Protein AF-B9TKY5-F1 (afdb_monomer_lite)

pLDDT: mean 73.44, std 11.38, range [40.78, 87.12]

Structure (mmCIF, N/CA/C/O backbone):
data_AF-B9TKY5-F1
#
_entry.id   AF-B9TKY5-F1
#
loop_
_atom_site.group_PDB
_atom_site.id
_atom_site.type_symbol
_atom_site.label_atom_id
_atom_site.label_alt_id
_atom_site.label_comp_id
_atom_site.label_asym_id
_atom_site.label_entity_id
_atom_site.label_seq_id
_atom_site.pdbx_PDB_ins_code
_atom_site.Cartn_x
_atom_site.Cartn_y
_atom_site.Cartn_z
_atom_site.occupancy
_atom_site.B_iso_or_equiv
_atom_site.auth_seq_id
_atom_site.auth_comp_id
_atom_site.auth_asym_id
_atom_site.auth_atom_id
_atom_site.pdbx_PDB_model_num
ATOM 1 N N . MET A 1 1 ? 2.714 28.626 -4.255 1.00 42.47 1 MET A N 1
ATOM 2 C CA . MET A 1 1 ? 1.952 28.107 -5.415 1.00 42.47 1 MET A CA 1
ATOM 3 C C . MET A 1 1 ? 2.832 27.147 -6.216 1.00 42.47 1 MET A C 1
ATOM 5 O O . MET A 1 1 ? 3.439 27.566 -7.185 1.00 42.47 1 MET A O 1
ATOM 9 N N . ALA A 1 2 ? 2.961 25.884 -5.791 1.00 54.62 2 ALA A N 1
ATOM 10 C CA . ALA A 1 2 ? 3.796 24.878 -6.477 1.00 54.62 2 ALA A CA 1
ATOM 11 C C . ALA A 1 2 ? 2.979 23.753 -7.145 1.00 54.62 2 ALA A C 1
ATOM 13 O O . ALA A 1 2 ? 3.508 23.012 -7.961 1.00 54.62 2 ALA A O 1
ATOM 14 N N . ILE A 1 3 ? 1.677 23.660 -6.852 1.00 54.38 3 ILE A N 1
ATOM 15 C CA . ILE A 1 3 ? 0.793 22.590 -7.349 1.00 54.38 3 ILE A CA 1
ATOM 16 C C . ILE A 1 3 ? 0.446 22.776 -8.843 1.00 54.38 3 ILE A C 1
ATOM 18 O O . ILE A 1 3 ? 0.098 21.818 -9.517 1.00 54.38 3 ILE A O 1
ATOM 22 N N . LEU A 1 4 ? 0.595 23.991 -9.389 1.00 56.34 4 LEU A N 1
ATOM 23 C CA . LEU A 1 4 ? 0.313 24.301 -10.801 1.00 56.34 4 LEU A CA 1
ATOM 24 C C . LEU A 1 4 ? 1.517 24.086 -11.744 1.00 56.34 4 LEU A C 1
ATOM 26 O O . LEU A 1 4 ? 1.343 24.174 -12.952 1.00 56.34 4 LEU A O 1
ATOM 30 N N . ASN A 1 5 ? 2.720 23.811 -11.218 1.00 54.91 5 ASN A N 1
ATOM 31 C CA . ASN A 1 5 ? 3.972 23.775 -11.998 1.00 54.91 5 ASN A CA 1
ATOM 32 C C . ASN A 1 5 ? 4.563 22.371 -12.206 1.00 54.91 5 ASN A C 1
ATOM 34 O O . ASN A 1 5 ? 5.636 22.244 -12.787 1.00 54.91 5 ASN A O 1
ATOM 38 N N . THR A 1 6 ? 3.877 21.313 -11.771 1.00 57.22 6 THR A N 1
ATOM 39 C CA . THR A 1 6 ? 4.246 19.921 -12.084 1.00 57.22 6 THR A CA 1
ATOM 40 C C . THR A 1 6 ? 3.121 19.246 -12.872 1.00 57.22 6 THR A C 1
ATOM 42 O O . THR A 1 6 ? 2.480 18.331 -12.345 1.00 57.22 6 THR A O 1
ATOM 45 N N . PRO A 1 7 ? 2.835 19.696 -14.111 1.00 60.19 7 PRO A N 1
ATOM 46 C CA . PRO A 1 7 ? 1.826 19.060 -14.964 1.00 60.19 7 PRO A CA 1
ATOM 47 C C . PRO A 1 7 ? 2.129 17.571 -15.214 1.00 60.19 7 PRO A C 1
ATOM 49 O O . PRO A 1 7 ? 1.213 16.787 -15.441 1.00 60.19 7 PRO A O 1
ATOM 52 N N . ASP A 1 8 ? 3.392 17.162 -15.065 1.00 70.00 8 ASP A N 1
ATOM 53 C CA . ASP A 1 8 ? 3.871 15.799 -15.300 1.00 70.00 8 ASP A CA 1
ATOM 54 C C . ASP A 1 8 ? 3.946 14.912 -14.049 1.00 70.00 8 ASP A C 1
ATOM 56 O O . ASP A 1 8 ? 4.485 13.812 -14.119 1.00 70.00 8 ASP A O 1
ATOM 60 N N . GLY A 1 9 ? 3.410 15.320 -12.892 1.00 71.75 9 GLY A N 1
ATOM 61 C CA . GLY A 1 9 ? 3.485 14.494 -11.672 1.00 71.75 9 GLY A CA 1
ATOM 62 C C . GLY A 1 9 ? 2.881 13.090 -11.852 1.00 71.75 9 GLY A C 1
ATOM 63 O O . GLY A 1 9 ? 3.424 12.095 -11.371 1.00 71.75 9 GLY A O 1
ATOM 64 N N . TYR A 1 10 ? 1.795 12.997 -12.624 1.00 74.56 10 TYR A N 1
ATOM 65 C CA . TYR A 1 10 ? 1.199 11.717 -13.007 1.00 74.56 10 TYR A CA 1
ATOM 66 C C . TYR A 1 10 ? 2.096 10.923 -13.966 1.00 74.56 10 TYR A C 1
ATOM 68 O O . TYR A 1 10 ? 2.284 9.721 -13.777 1.00 74.56 10 TYR A O 1
ATOM 76 N N . LEU A 1 11 ? 2.694 11.594 -14.954 1.00 79.06 11 LEU A N 1
ATOM 77 C CA . LEU A 1 11 ? 3.617 10.973 -15.902 1.00 79.06 11 LEU A CA 1
ATOM 78 C C . LEU A 1 11 ? 4.857 10.431 -15.181 1.00 79.06 11 LEU A C 1
ATOM 80 O O . LEU A 1 11 ? 5.304 9.323 -15.456 1.00 79.06 11 LEU A O 1
ATOM 84 N N . GLN A 1 12 ? 5.370 11.160 -14.193 1.00 76.81 12 GLN A N 1
ATOM 85 C CA . GLN A 1 12 ? 6.494 10.728 -13.374 1.00 76.81 12 GLN A CA 1
ATOM 86 C C . GLN A 1 12 ? 6.142 9.510 -12.518 1.00 76.81 12 GLN A C 1
ATOM 88 O O . GLN A 1 12 ? 6.931 8.573 -12.447 1.00 76.81 12 GLN A O 1
ATOM 93 N N . TYR A 1 13 ? 4.939 9.461 -11.942 1.00 76.31 13 TYR A N 1
ATOM 94 C CA . TYR A 1 13 ? 4.457 8.269 -11.242 1.00 76.31 13 TYR A CA 1
ATOM 95 C C . TYR A 1 13 ? 4.321 7.058 -12.182 1.00 76.31 13 TYR A C 1
ATOM 97 O O . TYR A 1 13 ? 4.750 5.958 -11.831 1.00 76.31 13 TYR A O 1
ATOM 105 N N . GLN A 1 14 ? 3.808 7.258 -13.401 1.00 76.88 14 GLN A N 1
ATOM 106 C CA . GLN A 1 14 ? 3.748 6.210 -14.425 1.00 76.88 14 GLN A CA 1
ATOM 107 C C . GLN A 1 14 ? 5.139 5.722 -14.845 1.00 76.88 14 GLN A C 1
ATOM 109 O O . GLN A 1 14 ? 5.345 4.517 -14.958 1.00 76.88 14 GLN A O 1
ATOM 114 N N . MET A 1 15 ? 6.097 6.631 -15.043 1.00 77.69 15 MET A N 1
ATOM 115 C CA . MET A 1 15 ? 7.478 6.282 -15.387 1.00 77.69 15 MET A CA 1
ATOM 116 C C . MET A 1 15 ? 8.160 5.506 -14.260 1.00 77.69 15 MET A C 1
ATOM 118 O O . MET A 1 15 ? 8.841 4.520 -14.527 1.00 77.69 15 MET A O 1
ATOM 122 N N . THR A 1 16 ? 7.946 5.901 -13.005 1.00 75.50 16 THR A N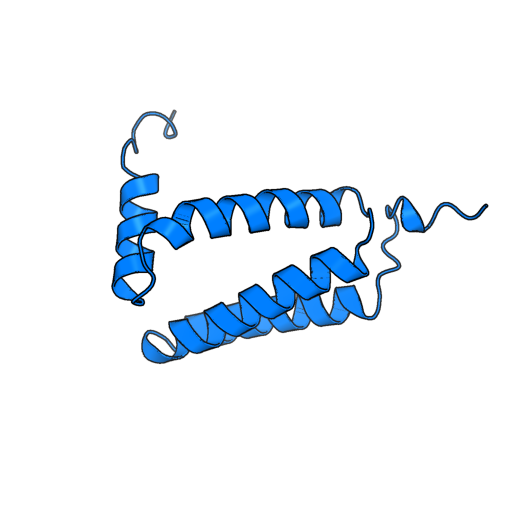 1
ATOM 123 C CA . THR A 1 16 ? 8.464 5.183 -11.837 1.00 75.50 16 THR A CA 1
ATOM 124 C C . THR A 1 16 ? 7.886 3.770 -11.753 1.00 75.50 16 THR A C 1
ATOM 126 O O . THR A 1 16 ? 8.634 2.814 -11.598 1.00 75.50 16 THR A O 1
ATOM 129 N N . LEU A 1 17 ? 6.573 3.599 -11.934 1.00 75.06 17 LEU A N 1
ATOM 130 C CA . LEU A 1 17 ? 5.945 2.271 -11.976 1.00 75.06 17 LEU A CA 1
ATOM 131 C C . LEU A 1 17 ? 6.433 1.425 -13.162 1.00 75.06 17 LEU A C 1
ATOM 133 O O . LEU A 1 17 ? 6.660 0.225 -13.007 1.00 75.06 17 LEU A O 1
ATOM 137 N N . GLY A 1 18 ? 6.652 2.057 -14.317 1.00 75.25 18 GLY A N 1
ATOM 138 C CA . GLY A 1 18 ? 7.210 1.412 -15.504 1.00 75.25 18 GLY A CA 1
ATOM 139 C C . GLY A 1 18 ? 8.631 0.885 -15.288 1.00 75.25 18 GLY A C 1
ATOM 140 O O . GLY A 1 18 ? 8.949 -0.199 -15.771 1.00 75.25 18 GLY A O 1
ATOM 141 N N . GLN A 1 19 ? 9.460 1.583 -14.504 1.00 72.69 19 GLN A N 1
ATOM 142 C CA . GLN A 1 19 ? 10.796 1.102 -14.116 1.00 72.69 19 GLN A CA 1
ATOM 143 C C . GLN A 1 19 ? 10.743 -0.167 -13.255 1.00 72.69 19 GLN A C 1
ATOM 145 O O . GLN A 1 19 ? 11.654 -0.987 -13.316 1.00 72.69 19 GLN A O 1
ATOM 150 N N . PHE A 1 20 ? 9.662 -0.359 -12.499 1.00 70.12 20 PHE A N 1
ATOM 151 C CA . PHE A 1 20 ? 9.426 -1.558 -11.693 1.00 70.12 20 PHE A CA 1
ATOM 152 C C . PHE A 1 20 ? 8.666 -2.663 -12.451 1.00 70.12 20 PHE A C 1
ATOM 154 O O . PHE A 1 20 ? 8.226 -3.638 -11.845 1.00 70.12 20 PHE A O 1
ATOM 161 N N . GLY A 1 21 ? 8.485 -2.524 -13.771 1.00 69.69 21 GLY A N 1
ATOM 162 C CA . GLY A 1 21 ? 7.830 -3.525 -14.620 1.00 69.69 21 GLY A CA 1
ATOM 163 C C . GLY A 1 21 ? 6.302 -3.560 -14.513 1.00 69.69 21 GLY A C 1
ATOM 164 O O . GLY A 1 21 ? 5.671 -4.468 -15.055 1.00 69.69 21 GLY A O 1
ATOM 165 N N . LEU A 1 22 ? 5.686 -2.583 -13.838 1.00 74.94 22 LEU A N 1
ATOM 166 C CA . LEU A 1 22 ? 4.234 -2.486 -13.710 1.00 74.94 22 LEU A CA 1
ATOM 167 C C . LEU A 1 22 ? 3.640 -1.720 -14.908 1.00 74.94 22 LEU A C 1
ATOM 169 O O . LEU A 1 22 ? 4.057 -0.593 -15.184 1.00 74.94 22 LEU A O 1
ATOM 173 N N . PRO A 1 23 ? 2.638 -2.284 -15.613 1.00 76.06 23 PRO A N 1
ATOM 174 C CA . PRO A 1 23 ? 1.935 -1.586 -16.687 1.00 76.06 23 PRO A CA 1
ATOM 175 C C . PRO A 1 23 ? 1.360 -0.238 -16.236 1.00 76.06 23 PRO A C 1
ATOM 177 O O . PRO A 1 23 ? 0.860 -0.117 -15.119 1.00 76.06 23 PRO A O 1
ATOM 180 N N . ALA A 1 24 ? 1.309 0.751 -17.134 1.00 73.69 24 ALA A N 1
ATOM 181 C CA . ALA A 1 24 ? 0.798 2.097 -16.835 1.00 73.69 24 ALA A CA 1
ATOM 182 C C . ALA A 1 24 ? -0.659 2.130 -16.314 1.00 73.69 24 ALA A C 1
ATOM 184 O O . ALA A 1 24 ? -1.071 3.105 -15.689 1.00 73.69 24 ALA A O 1
ATOM 185 N N . VAL A 1 25 ? -1.428 1.053 -16.525 1.00 79.56 25 VAL A N 1
ATOM 186 C CA . VAL A 1 25 ? -2.788 0.852 -15.990 1.00 79.56 25 VAL A CA 1
ATOM 187 C C . VAL A 1 25 ? -2.793 0.649 -14.467 1.00 79.56 25 VAL A C 1
ATOM 189 O O . VAL A 1 25 ? -3.783 0.965 -13.809 1.00 79.56 25 VAL A O 1
ATOM 192 N N . PHE A 1 26 ? -1.689 0.186 -13.873 1.00 78.00 26 PHE A N 1
ATOM 193 C CA . PHE A 1 26 ? -1.580 0.058 -12.419 1.00 78.00 26 PHE A CA 1
ATOM 194 C C . PHE A 1 26 ? -1.544 1.415 -11.721 1.00 78.00 26 PHE A C 1
ATOM 196 O O . PHE A 1 26 ? -2.054 1.513 -10.612 1.00 78.00 26 PHE A O 1
ATOM 203 N N . ALA A 1 27 ? -1.024 2.469 -12.356 1.00 79.50 27 ALA A N 1
ATOM 204 C CA . ALA A 1 27 ? -0.970 3.802 -11.755 1.00 79.50 27 ALA A CA 1
ATOM 205 C C . ALA A 1 27 ? -2.351 4.309 -11.277 1.00 79.50 27 ALA A C 1
ATOM 207 O O . ALA A 1 27 ? -2.506 4.561 -10.079 1.00 79.50 27 ALA A O 1
ATOM 208 N N . PRO A 1 28 ? -3.387 4.407 -12.136 1.00 82.31 28 PRO A N 1
ATOM 209 C CA . PRO A 1 28 ? -4.712 4.842 -11.697 1.00 82.31 28 PRO A CA 1
ATOM 210 C C . PRO A 1 28 ? -5.387 3.824 -10.770 1.00 82.31 28 PRO A C 1
ATOM 212 O O . PRO A 1 28 ? -6.116 4.218 -9.862 1.00 82.31 28 PRO A O 1
ATOM 215 N N . LEU A 1 29 ? -5.130 2.525 -10.957 1.00 84.12 29 LEU A N 1
ATOM 216 C CA . LEU A 1 29 ? -5.722 1.474 -10.131 1.00 84.12 29 LEU A CA 1
ATOM 217 C C . LEU A 1 29 ? -5.210 1.530 -8.685 1.00 84.12 29 LEU A C 1
ATOM 219 O O . LEU A 1 29 ? -6.005 1.474 -7.750 1.00 84.12 29 LEU A O 1
ATOM 223 N N . LEU A 1 30 ? -3.899 1.700 -8.496 1.00 83.50 30 LEU A N 1
ATOM 224 C CA . LEU A 1 30 ? -3.269 1.864 -7.186 1.00 83.50 30 LEU A CA 1
ATOM 225 C C . LEU A 1 30 ? -3.786 3.114 -6.484 1.00 83.50 30 LEU A C 1
ATOM 227 O O . LEU A 1 30 ? -4.144 3.039 -5.313 1.00 83.50 30 LEU A O 1
ATOM 231 N N . ILE A 1 31 ? -3.888 4.236 -7.204 1.00 85.31 31 ILE A N 1
ATOM 232 C CA . ILE A 1 31 ? -4.445 5.480 -6.662 1.00 85.31 31 ILE A CA 1
ATOM 233 C C . ILE A 1 31 ? -5.889 5.262 -6.205 1.00 85.31 31 ILE A C 1
ATOM 235 O O . ILE A 1 31 ? -6.236 5.650 -5.093 1.00 85.31 31 ILE A O 1
ATOM 239 N N . LEU A 1 32 ? -6.722 4.606 -7.016 1.00 87.12 32 LEU A N 1
ATOM 240 C CA . LEU A 1 32 ? -8.121 4.338 -6.682 1.00 87.12 32 LEU A CA 1
ATOM 241 C C . LEU A 1 32 ? -8.234 3.446 -5.441 1.00 87.12 32 LEU A C 1
ATOM 243 O O . LEU A 1 32 ? -8.958 3.782 -4.506 1.00 87.12 32 LEU A O 1
ATOM 247 N N . VAL A 1 33 ? -7.486 2.341 -5.396 1.00 86.31 33 VAL A N 1
ATOM 248 C CA . VAL A 1 33 ? -7.457 1.424 -4.247 1.00 86.31 33 VAL A CA 1
ATOM 249 C C . VAL A 1 33 ? -6.966 2.160 -2.996 1.00 86.31 33 VAL A C 1
ATOM 251 O O . VAL A 1 33 ? -7.628 2.123 -1.960 1.00 86.31 33 VAL A O 1
ATOM 254 N N . GLN A 1 34 ? -5.861 2.899 -3.086 1.00 84.88 34 GLN A N 1
ATOM 255 C CA . GLN A 1 34 ? -5.309 3.660 -1.966 1.00 84.88 34 GLN A CA 1
ATOM 256 C C . GLN A 1 34 ? -6.286 4.730 -1.464 1.00 84.88 34 GLN A C 1
ATOM 258 O O . GLN A 1 34 ? -6.429 4.906 -0.256 1.00 84.88 34 GLN A O 1
ATOM 263 N N . PHE A 1 35 ? -6.988 5.408 -2.372 1.00 86.44 35 PHE A N 1
ATOM 264 C CA . PHE A 1 35 ? -7.969 6.433 -2.038 1.00 86.44 35 PHE A CA 1
ATOM 265 C C . PHE A 1 35 ? -9.200 5.831 -1.354 1.00 86.44 35 PHE A C 1
ATOM 267 O O . PHE A 1 35 ? -9.567 6.263 -0.265 1.00 86.44 35 PHE A O 1
ATOM 274 N N . VAL A 1 36 ? -9.799 4.789 -1.937 1.00 85.62 36 VAL A N 1
ATOM 275 C CA . VAL A 1 36 ? -11.009 4.145 -1.402 1.00 85.62 36 VAL A CA 1
ATOM 276 C C . VAL A 1 36 ? -10.722 3.456 -0.068 1.00 85.62 36 VAL A C 1
ATOM 278 O O . VAL A 1 36 ? -11.404 3.723 0.920 1.00 85.62 36 VAL A O 1
ATOM 281 N N . PHE A 1 37 ? -9.701 2.598 0.005 1.00 80.75 37 PHE A N 1
ATOM 282 C CA . PHE A 1 37 ? -9.392 1.868 1.237 1.00 80.75 37 PHE A CA 1
ATOM 283 C C . PHE A 1 37 ? -8.716 2.745 2.296 1.00 80.75 37 PHE A C 1
ATOM 285 O O . PHE A 1 37 ? -8.926 2.514 3.487 1.00 80.75 37 PHE A O 1
ATOM 292 N N . GLY A 1 38 ? -7.963 3.772 1.891 1.00 81.94 38 GLY A N 1
ATOM 293 C CA . GLY A 1 38 ? -7.428 4.785 2.800 1.00 81.94 38 GLY A CA 1
ATOM 294 C C . GLY A 1 38 ? -8.540 5.614 3.445 1.00 81.94 38 GLY A C 1
ATOM 295 O O . GLY A 1 38 ? -8.546 5.780 4.662 1.00 81.94 38 GLY A O 1
ATOM 296 N N . LEU A 1 39 ? -9.538 6.048 2.666 1.00 80.88 39 LEU A N 1
ATOM 297 C CA . LEU A 1 39 ? -10.729 6.716 3.201 1.00 80.88 39 LEU A CA 1
ATOM 298 C C . LEU A 1 39 ? -11.528 5.797 4.128 1.00 80.88 39 LEU A C 1
ATOM 300 O O . LEU A 1 39 ? -11.924 6.225 5.208 1.00 80.88 39 LEU A O 1
ATOM 304 N N . LEU A 1 40 ? -11.722 4.528 3.754 1.00 78.25 40 LEU A N 1
ATOM 305 C CA . LEU A 1 40 ? -12.396 3.538 4.603 1.00 78.25 40 LEU A CA 1
ATOM 306 C C . LEU A 1 40 ? -11.665 3.316 5.938 1.00 78.25 40 LEU A C 1
ATOM 308 O O . LEU A 1 40 ? -12.322 3.163 6.967 1.00 78.25 40 LEU A O 1
ATOM 312 N N . LEU A 1 41 ? -10.325 3.335 5.939 1.00 76.81 41 LEU A N 1
ATOM 313 C CA . LEU A 1 41 ? -9.519 3.301 7.165 1.00 76.81 41 LEU A CA 1
ATOM 314 C C . LEU A 1 41 ? -9.736 4.544 8.037 1.00 76.81 41 LEU A C 1
ATOM 316 O O . LEU A 1 41 ? -9.921 4.395 9.240 1.00 76.81 41 LEU A O 1
ATOM 320 N N . ILE A 1 42 ? -9.754 5.746 7.448 1.00 75.50 42 ILE A N 1
ATOM 321 C CA . ILE A 1 42 ? -9.951 7.011 8.183 1.00 75.50 42 ILE A CA 1
ATOM 322 C C . ILE A 1 42 ? -11.364 7.104 8.772 1.00 75.50 42 ILE A C 1
ATOM 324 O O . ILE A 1 42 ? -11.532 7.504 9.920 1.00 75.50 42 ILE A O 1
ATOM 328 N N . ILE A 1 43 ? -12.378 6.712 7.999 1.00 73.50 43 ILE A N 1
ATOM 329 C CA . ILE A 1 43 ? -13.783 6.676 8.438 1.00 73.50 43 ILE A CA 1
ATOM 330 C C . ILE A 1 43 ? -13.995 5.565 9.482 1.00 73.50 43 ILE A C 1
ATOM 332 O O . ILE A 1 43 ? -14.971 5.576 10.232 1.00 73.50 43 ILE A O 1
ATOM 336 N N . GLY A 1 44 ? -13.082 4.593 9.547 1.00 64.69 44 GLY A N 1
ATOM 337 C CA . GLY A 1 44 ? -13.197 3.458 10.445 1.00 64.69 44 GLY A CA 1
ATOM 338 C C . GLY A 1 44 ? -14.334 2.509 10.055 1.00 64.69 44 GLY A C 1
ATOM 339 O O . GLY A 1 44 ? -14.922 1.856 10.909 1.00 64.69 44 GLY A O 1
ATOM 340 N N . PHE A 1 45 ? -14.688 2.450 8.770 1.00 62.31 45 PHE A N 1
ATOM 341 C CA . PHE A 1 45 ? -15.728 1.556 8.264 1.00 62.31 45 PHE A CA 1
ATOM 342 C C . PHE A 1 45 ? -15.074 0.298 7.690 1.00 62.31 45 PHE A C 1
ATOM 344 O O . PHE A 1 45 ? -14.308 0.384 6.728 1.00 62.31 45 PHE A O 1
ATOM 351 N N . LYS A 1 46 ? -15.357 -0.879 8.270 1.00 66.19 46 LYS A N 1
ATOM 352 C CA . LYS A 1 46 ? -14.720 -2.155 7.892 1.00 66.19 46 LYS A CA 1
ATOM 353 C C . LYS A 1 46 ? -13.182 -2.078 7.868 1.00 66.19 46 LYS A C 1
ATOM 355 O O . LYS A 1 46 ? -12.543 -2.556 6.927 1.00 66.19 46 LYS A O 1
ATOM 360 N N . THR A 1 47 ? -12.584 -1.534 8.930 1.00 69.50 47 THR A N 1
ATOM 361 C CA . THR A 1 47 ? -11.122 -1.376 9.094 1.00 69.50 47 THR A CA 1
ATOM 362 C C . THR A 1 47 ? -10.341 -2.670 8.866 1.00 69.50 47 THR A C 1
ATOM 364 O O . THR A 1 47 ? -9.285 -2.648 8.241 1.00 69.50 47 THR A O 1
ATOM 367 N N . ARG A 1 48 ? -10.884 -3.824 9.278 1.00 70.81 48 ARG A N 1
ATOM 368 C CA . ARG A 1 48 ? -10.268 -5.138 9.012 1.00 70.81 48 ARG A CA 1
ATOM 369 C C . ARG A 1 48 ? -10.089 -5.422 7.520 1.00 70.81 48 ARG A C 1
ATOM 371 O O . ARG A 1 48 ? -9.063 -5.957 7.116 1.00 70.81 48 ARG A O 1
ATOM 378 N N . LEU A 1 49 ? -11.090 -5.102 6.697 1.00 72.94 49 LEU A N 1
ATOM 379 C CA . LEU A 1 49 ? -11.054 -5.394 5.263 1.00 72.94 49 LEU A CA 1
ATOM 380 C C . LEU A 1 49 ? -10.095 -4.439 4.544 1.00 72.94 49 LEU A C 1
ATOM 382 O O . LEU A 1 49 ? -9.276 -4.884 3.745 1.00 72.94 49 LEU A O 1
ATOM 386 N N . SER A 1 50 ? -10.169 -3.143 4.855 1.00 77.81 50 SER A N 1
ATOM 387 C CA . SER A 1 50 ? -9.321 -2.123 4.233 1.00 77.81 50 SER A CA 1
ATOM 388 C C . SER A 1 50 ? -7.849 -2.285 4.601 1.00 77.81 50 SER A C 1
ATOM 390 O O . SER A 1 50 ? -7.000 -2.260 3.712 1.00 77.81 50 SER A O 1
ATOM 392 N N . ALA A 1 51 ? -7.547 -2.555 5.873 1.00 75.69 51 ALA A N 1
ATOM 393 C CA . ALA A 1 51 ? -6.191 -2.836 6.331 1.00 75.69 51 ALA A CA 1
ATOM 394 C C . ALA A 1 51 ? -5.607 -4.090 5.663 1.00 75.69 51 ALA A C 1
ATOM 396 O O . ALA A 1 51 ? -4.443 -4.100 5.276 1.00 75.69 51 ALA A O 1
ATOM 397 N N . ARG A 1 52 ? -6.419 -5.135 5.456 1.00 78.69 52 ARG A N 1
ATOM 398 C CA . ARG A 1 52 ? -5.967 -6.366 4.798 1.00 78.69 52 ARG A CA 1
ATOM 399 C C . ARG A 1 52 ? -5.693 -6.165 3.310 1.00 78.69 52 ARG A C 1
ATOM 401 O O . ARG A 1 52 ? -4.669 -6.633 2.826 1.00 78.69 52 ARG A O 1
ATOM 408 N N . VAL A 1 53 ? -6.567 -5.456 2.592 1.00 81.50 53 VAL A N 1
ATOM 409 C CA . VAL A 1 53 ? -6.362 -5.157 1.163 1.00 81.50 53 VAL A CA 1
ATOM 410 C C . VAL A 1 53 ? -5.117 -4.296 0.962 1.00 81.50 53 VAL A C 1
ATOM 412 O O . VAL A 1 53 ? -4.281 -4.617 0.120 1.00 81.50 53 VAL A O 1
ATOM 415 N N . LEU A 1 54 ? -4.952 -3.246 1.769 1.00 82.19 54 LEU A N 1
ATOM 416 C CA . LEU A 1 54 ? -3.785 -2.374 1.676 1.00 82.19 54 LEU A CA 1
ATOM 417 C C . LEU A 1 54 ? -2.500 -3.069 2.146 1.00 82.19 54 LEU A C 1
ATOM 419 O O . LEU A 1 54 ? -1.459 -2.886 1.526 1.00 82.19 54 LEU A O 1
ATOM 423 N N . GLY A 1 55 ? -2.571 -3.921 3.172 1.00 83.88 55 GLY A N 1
ATOM 424 C CA . GLY A 1 55 ? -1.436 -4.720 3.636 1.00 83.88 55 GLY A CA 1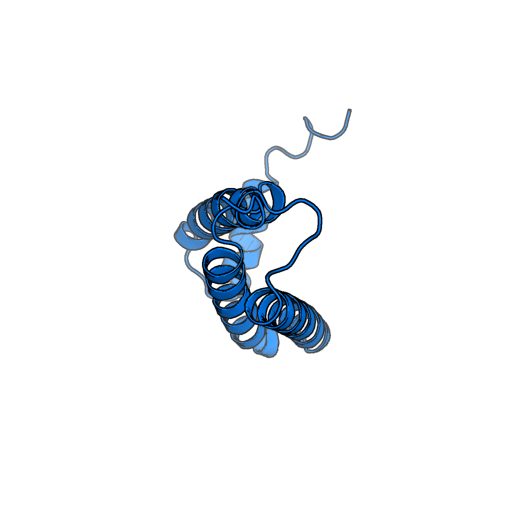
ATOM 425 C C . GLY A 1 55 ? -0.957 -5.733 2.593 1.00 83.88 55 GLY A C 1
ATOM 426 O O . GLY A 1 55 ? 0.244 -5.848 2.365 1.00 83.88 55 GLY A O 1
ATOM 427 N N . VAL A 1 56 ? -1.877 -6.417 1.900 1.00 86.38 56 VAL A N 1
ATOM 428 C CA . VAL A 1 56 ? -1.536 -7.319 0.781 1.00 86.38 56 VAL A CA 1
ATOM 429 C C . VAL A 1 56 ? -0.914 -6.541 -0.378 1.00 86.38 56 VAL A C 1
ATOM 431 O O . VAL A 1 56 ? 0.089 -6.978 -0.937 1.00 86.38 56 VAL A O 1
ATOM 434 N N . LEU A 1 57 ? -1.466 -5.374 -0.716 1.00 83.81 57 LEU 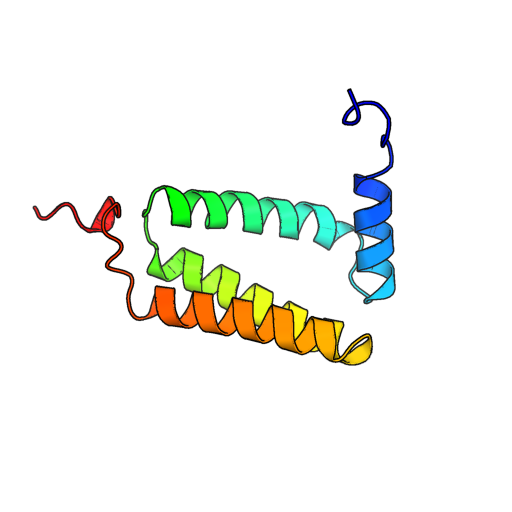A N 1
ATOM 435 C CA . LEU A 1 57 ? -0.924 -4.509 -1.764 1.00 83.81 57 LEU A CA 1
ATOM 436 C C . LEU A 1 57 ? 0.475 -3.988 -1.404 1.00 83.81 57 LEU A C 1
ATOM 438 O O . LEU A 1 57 ? 1.366 -4.003 -2.250 1.00 83.81 57 LEU A O 1
ATOM 442 N N . ALA A 1 58 ? 0.697 -3.588 -0.151 1.00 82.75 58 ALA A N 1
ATOM 443 C CA . ALA A 1 58 ? 2.001 -3.158 0.344 1.00 82.75 58 ALA A CA 1
ATOM 444 C C . ALA A 1 58 ? 3.022 -4.305 0.344 1.00 82.75 58 ALA A C 1
ATOM 446 O O . ALA A 1 58 ? 4.164 -4.097 -0.055 1.00 82.75 58 ALA A O 1
ATOM 447 N N . ALA A 1 59 ? 2.615 -5.524 0.712 1.00 84.56 59 ALA A N 1
ATOM 448 C CA . ALA A 1 59 ? 3.470 -6.706 0.628 1.00 84.56 59 ALA A CA 1
ATOM 449 C C . ALA A 1 59 ? 3.830 -7.049 -0.828 1.00 84.56 59 ALA A C 1
ATOM 451 O O . ALA A 1 59 ? 4.984 -7.348 -1.126 1.00 84.56 59 ALA A O 1
ATOM 452 N N . PHE A 1 60 ? 2.869 -6.946 -1.751 1.00 84.75 60 PHE A N 1
ATOM 453 C CA . PHE A 1 60 ? 3.117 -7.114 -3.184 1.00 84.75 60 PHE A CA 1
ATOM 454 C C . PHE A 1 60 ? 4.111 -6.068 -3.710 1.00 84.75 60 PHE A C 1
ATOM 456 O O . PHE A 1 60 ? 5.077 -6.418 -4.385 1.00 84.75 60 PHE A O 1
ATOM 463 N N . MET A 1 61 ? 3.932 -4.800 -3.330 1.00 79.00 61 MET A N 1
ATOM 464 C CA . MET A 1 61 ? 4.872 -3.727 -3.661 1.00 79.00 61 MET A CA 1
ATOM 465 C C . MET A 1 61 ? 6.254 -3.949 -3.058 1.00 79.00 61 MET A C 1
ATOM 467 O O . MET A 1 61 ? 7.241 -3.702 -3.741 1.00 79.00 61 MET A O 1
ATOM 471 N N . ALA A 1 62 ? 6.342 -4.460 -1.827 1.00 82.12 62 ALA A N 1
ATOM 472 C CA . ALA A 1 62 ? 7.617 -4.803 -1.213 1.00 82.12 62 ALA A CA 1
ATOM 473 C C . ALA A 1 62 ? 8.372 -5.824 -2.074 1.00 82.12 62 ALA A C 1
ATOM 475 O O . ALA A 1 62 ? 9.530 -5.596 -2.404 1.00 82.12 62 ALA A O 1
ATOM 476 N N . VAL A 1 63 ? 7.714 -6.903 -2.511 1.00 81.50 63 VAL A N 1
ATOM 477 C CA . VAL A 1 63 ? 8.342 -7.932 -3.361 1.00 81.50 63 VAL A CA 1
ATOM 478 C C . VAL A 1 63 ? 8.830 -7.355 -4.694 1.00 81.50 63 VAL A C 1
ATOM 480 O O . VAL A 1 63 ? 9.926 -7.694 -5.133 1.00 81.50 63 VAL A O 1
ATOM 483 N N . ILE A 1 64 ? 8.057 -6.461 -5.317 1.00 80.06 64 ILE A N 1
ATOM 484 C CA . ILE A 1 64 ? 8.453 -5.807 -6.573 1.00 80.06 64 ILE A CA 1
ATOM 485 C C . ILE A 1 64 ? 9.650 -4.871 -6.350 1.00 80.06 64 ILE A C 1
ATOM 487 O O . ILE A 1 64 ? 10.638 -4.935 -7.079 1.00 80.06 64 ILE A O 1
ATOM 491 N N . LEU A 1 65 ? 9.599 -4.026 -5.318 1.00 75.06 65 LEU A N 1
ATOM 492 C CA . LEU A 1 65 ? 10.659 -3.059 -5.022 1.00 75.06 65 LEU A CA 1
ATOM 493 C C . LEU A 1 65 ? 11.922 -3.694 -4.431 1.00 75.06 65 LEU A C 1
ATOM 495 O O . LEU A 1 65 ? 12.986 -3.080 -4.508 1.00 75.06 65 LEU A O 1
ATOM 499 N N . ALA A 1 66 ? 11.841 -4.920 -3.905 1.00 74.69 66 ALA A N 1
ATOM 500 C CA . ALA A 1 66 ? 12.997 -5.678 -3.426 1.00 74.69 66 ALA A CA 1
ATOM 501 C C . ALA A 1 66 ? 14.067 -5.868 -4.504 1.00 74.69 66 ALA A C 1
ATOM 503 O O . ALA A 1 66 ? 15.250 -5.958 -4.185 1.00 74.69 66 ALA A O 1
ATOM 504 N N . GLN A 1 67 ? 13.662 -5.896 -5.776 1.00 68.94 67 GLN A N 1
ATOM 505 C CA . GLN A 1 67 ? 14.582 -6.019 -6.904 1.00 68.94 67 GLN A CA 1
ATOM 506 C C . GLN A 1 67 ? 15.363 -4.729 -7.180 1.00 68.94 67 GLN A C 1
ATOM 508 O O . GLN A 1 67 ? 16.431 -4.782 -7.782 1.00 68.94 67 GLN A O 1
ATOM 513 N N . ALA A 1 68 ? 14.846 -3.580 -6.746 1.00 69.69 68 ALA A N 1
ATOM 514 C CA . ALA A 1 68 ? 15.415 -2.280 -7.067 1.00 69.69 68 ALA A CA 1
ATOM 515 C C . ALA A 1 68 ? 16.166 -1.640 -5.899 1.00 69.69 68 ALA A C 1
ATOM 517 O O . ALA A 1 68 ? 17.197 -1.003 -6.106 1.00 69.69 68 ALA A O 1
ATOM 518 N N . SER A 1 69 ? 15.659 -1.752 -4.669 1.00 73.56 69 SER A N 1
ATOM 519 C CA . SER A 1 69 ? 16.290 -1.147 -3.491 1.00 73.56 69 SER A CA 1
ATOM 520 C C . SER A 1 69 ? 15.845 -1.836 -2.206 1.00 73.56 69 SER A C 1
ATOM 522 O O . SER A 1 69 ? 14.652 -1.924 -1.907 1.00 73.56 69 SER A O 1
ATOM 524 N N . LEU A 1 70 ? 16.819 -2.264 -1.402 1.00 79.38 70 LEU A N 1
ATOM 525 C CA . LEU A 1 70 ? 16.563 -2.924 -0.124 1.00 79.38 70 LEU A CA 1
ATOM 526 C C . LEU A 1 70 ? 15.899 -1.971 0.892 1.00 79.38 70 LEU A C 1
ATOM 528 O O . LEU A 1 70 ? 15.005 -2.388 1.623 1.00 79.38 70 LEU A O 1
ATOM 532 N N . ASP A 1 71 ? 16.251 -0.681 0.883 1.00 80.69 71 ASP A N 1
ATOM 533 C CA . ASP A 1 71 ? 15.612 0.343 1.726 1.00 80.69 71 ASP A CA 1
ATOM 534 C C . ASP A 1 71 ? 14.106 0.456 1.469 1.00 80.69 71 ASP A C 1
ATOM 536 O O . ASP A 1 71 ? 13.294 0.505 2.396 1.00 80.69 71 ASP A O 1
ATOM 540 N N . ALA A 1 72 ? 13.719 0.446 0.193 1.00 75.75 72 ALA A N 1
ATOM 541 C CA . ALA A 1 72 ? 12.323 0.542 -0.193 1.00 75.75 72 ALA A CA 1
ATOM 542 C C . ALA A 1 72 ? 11.565 -0.737 0.199 1.00 75.75 72 ALA A C 1
ATOM 544 O O . ALA A 1 72 ? 10.458 -0.658 0.728 1.00 75.75 72 ALA A O 1
ATOM 545 N N . PHE A 1 73 ? 12.186 -1.911 0.056 1.00 81.56 73 PHE A N 1
ATOM 546 C CA . PHE A 1 73 ? 11.627 -3.168 0.558 1.00 81.56 73 PHE A CA 1
ATOM 547 C C . PHE A 1 73 ? 11.312 -3.117 2.058 1.00 81.56 73 PHE A C 1
ATOM 549 O O . PHE A 1 73 ? 10.192 -3.449 2.451 1.00 81.56 73 PHE A O 1
ATOM 556 N N . PHE A 1 74 ? 12.251 -2.658 2.891 1.00 83.69 74 PHE A N 1
ATOM 557 C CA . PHE A 1 74 ? 12.025 -2.540 4.335 1.00 83.69 74 PHE A CA 1
ATOM 558 C C . PHE A 1 74 ? 10.914 -1.544 4.673 1.00 83.69 74 PHE A C 1
ATOM 560 O O . PHE A 1 74 ? 10.088 -1.829 5.542 1.00 83.69 74 PHE A O 1
ATOM 567 N N . ALA A 1 75 ? 10.840 -0.414 3.964 1.00 84.12 75 ALA A N 1
ATOM 568 C CA . ALA A 1 75 ? 9.769 0.559 4.154 1.00 84.12 75 ALA A CA 1
ATOM 569 C C . ALA A 1 75 ? 8.387 -0.042 3.835 1.00 84.12 75 ALA A C 1
ATOM 571 O O . ALA A 1 75 ? 7.472 0.042 4.655 1.00 84.12 75 ALA A O 1
ATOM 572 N N . TYR A 1 76 ? 8.238 -0.709 2.685 1.00 82.31 76 TYR A N 1
ATOM 573 C CA . TYR A 1 76 ? 6.969 -1.332 2.291 1.00 82.31 76 TYR A CA 1
ATOM 574 C C . TYR A 1 76 ? 6.607 -2.546 3.159 1.00 82.31 76 TYR A C 1
ATOM 576 O O . TYR A 1 76 ? 5.434 -2.722 3.485 1.00 82.31 76 TYR A O 1
ATOM 584 N N . MET A 1 77 ? 7.589 -3.331 3.615 1.00 84.06 77 MET A N 1
ATOM 585 C CA . MET A 1 77 ? 7.387 -4.378 4.626 1.00 84.06 77 MET A CA 1
ATOM 586 C C . MET A 1 77 ? 6.918 -3.801 5.965 1.00 84.06 77 MET A C 1
ATOM 588 O O . MET A 1 77 ? 6.021 -4.362 6.591 1.00 84.06 77 MET A O 1
ATOM 592 N N . GLY A 1 78 ? 7.472 -2.664 6.392 1.00 86.25 78 GLY A N 1
ATOM 593 C CA . GLY A 1 78 ? 7.028 -1.952 7.591 1.00 86.25 7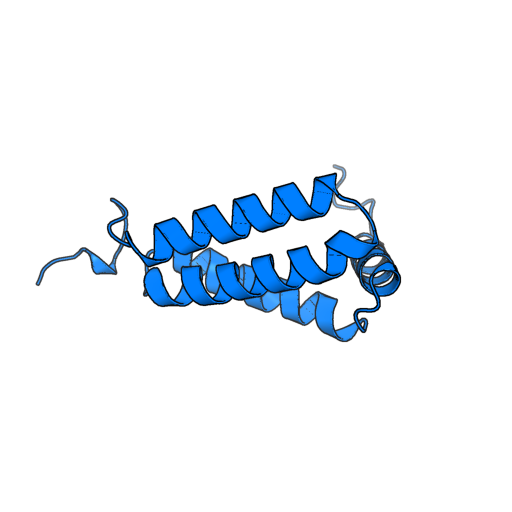8 GLY A CA 1
ATOM 594 C C . GLY A 1 78 ? 5.581 -1.469 7.476 1.00 86.25 78 GLY A C 1
ATOM 595 O O . GLY A 1 78 ? 4.786 -1.671 8.394 1.00 86.25 78 GLY A O 1
ATOM 596 N N . ILE A 1 79 ? 5.209 -0.908 6.320 1.00 84.75 79 ILE A N 1
ATOM 597 C CA . ILE A 1 79 ? 3.827 -0.497 6.027 1.00 84.75 79 ILE A CA 1
ATOM 598 C C . ILE A 1 79 ? 2.894 -1.714 6.027 1.00 84.75 79 ILE A C 1
ATOM 600 O O . ILE A 1 79 ? 1.851 -1.685 6.682 1.00 84.75 79 ILE A O 1
ATOM 604 N N . ALA A 1 80 ? 3.278 -2.802 5.354 1.00 86.56 80 ALA A N 1
ATOM 605 C CA . ALA A 1 80 ? 2.506 -4.040 5.324 1.00 86.56 80 ALA A CA 1
ATOM 606 C C . ALA A 1 80 ? 2.307 -4.616 6.735 1.00 86.56 80 ALA A C 1
ATOM 608 O O . ALA A 1 80 ? 1.190 -4.987 7.093 1.00 86.56 80 ALA A O 1
ATOM 609 N N . GLY A 1 81 ? 3.357 -4.625 7.562 1.00 81.81 81 GLY A N 1
ATOM 610 C CA . GLY A 1 81 ? 3.302 -5.059 8.957 1.00 81.81 81 GLY A CA 1
ATOM 611 C C . GLY A 1 81 ? 2.385 -4.188 9.818 1.00 81.81 81 GLY A C 1
ATOM 612 O O . GLY A 1 81 ? 1.544 -4.717 10.544 1.00 81.81 81 GLY A O 1
ATOM 613 N N . GLY A 1 82 ? 2.478 -2.860 9.693 1.00 82.62 82 GLY A N 1
ATOM 614 C CA . GLY A 1 82 ? 1.598 -1.921 10.397 1.00 82.62 82 GLY A CA 1
ATOM 615 C C . GLY A 1 82 ? 0.128 -2.089 10.007 1.00 82.62 82 GLY A C 1
ATOM 616 O O . GLY A 1 82 ? -0.755 -2.100 10.864 1.00 82.62 82 GLY A O 1
ATOM 617 N N . MET A 1 83 ? -0.145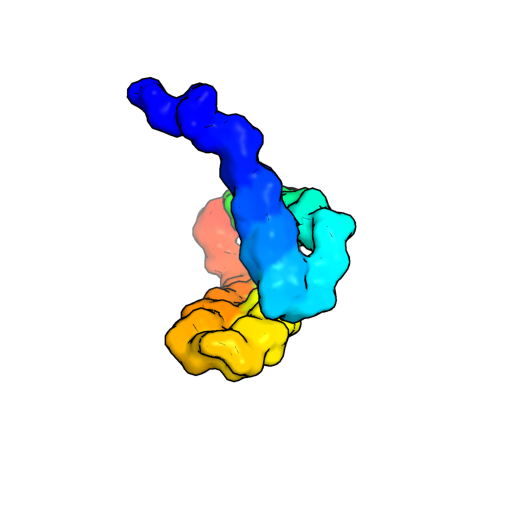 -2.312 8.721 1.00 81.12 83 MET A N 1
ATOM 618 C CA . MET A 1 83 ? -1.496 -2.588 8.230 1.00 81.12 83 MET A CA 1
ATOM 619 C C . MET A 1 83 ? -2.015 -3.956 8.670 1.00 81.12 83 MET A C 1
ATOM 621 O O . MET A 1 83 ? -3.185 -4.084 9.025 1.00 81.12 83 MET A O 1
ATOM 625 N N . TRP A 1 84 ? -1.161 -4.975 8.730 1.00 79.06 84 TRP A N 1
ATOM 626 C CA . TRP A 1 84 ? -1.546 -6.281 9.259 1.00 79.06 84 TRP A CA 1
ATOM 627 C C . TRP A 1 84 ? -1.883 -6.200 10.752 1.00 79.06 84 TRP A C 1
ATOM 629 O O . TRP A 1 84 ? -2.890 -6.758 11.190 1.00 79.06 84 TRP A O 1
ATOM 639 N N . LEU A 1 85 ? -1.106 -5.438 11.524 1.00 79.25 85 LEU A N 1
ATOM 640 C CA . LEU A 1 85 ? -1.384 -5.191 12.936 1.00 79.25 85 LEU A CA 1
ATOM 641 C C . LEU A 1 85 ? -2.744 -4.500 13.126 1.00 79.25 85 LEU A C 1
ATOM 643 O O . LEU A 1 85 ? -3.550 -4.959 13.933 1.00 79.25 85 LEU A O 1
ATOM 647 N N . LEU A 1 86 ? -3.045 -3.473 12.322 1.00 75.69 86 LEU A N 1
ATOM 648 C CA . LEU A 1 86 ? -4.354 -2.803 12.310 1.00 75.69 86 LEU A CA 1
ATOM 649 C C . LEU A 1 86 ? -5.497 -3.730 11.867 1.00 75.69 86 LEU A C 1
ATOM 651 O O . LEU A 1 86 ? -6.631 -3.585 12.319 1.00 75.69 86 LEU A O 1
ATOM 655 N N . SER A 1 87 ? -5.217 -4.714 11.009 1.00 72.31 87 SER A N 1
ATOM 656 C CA . SER A 1 87 ? -6.202 -5.732 10.636 1.00 72.31 87 SER A CA 1
ATOM 657 C C . SER A 1 87 ? -6.534 -6.683 11.793 1.00 72.31 87 SER A C 1
ATOM 659 O O . SER A 1 87 ? -7.657 -7.191 11.837 1.00 72.31 87 SER A O 1
ATOM 661 N N . ILE A 1 88 ? -5.579 -6.973 12.685 1.00 72.38 88 ILE A N 1
ATOM 662 C CA . ILE A 1 88 ? -5.774 -7.855 13.849 1.00 72.38 88 ILE A CA 1
ATOM 663 C C . ILE A 1 88 ? -6.426 -7.082 15.002 1.00 72.38 88 ILE A C 1
ATOM 665 O O . ILE A 1 88 ? -7.342 -7.600 15.641 1.00 72.38 88 ILE A O 1
ATOM 669 N N . TYR A 1 89 ? -6.016 -5.829 15.204 1.00 70.50 89 TYR A N 1
ATOM 670 C CA . TYR A 1 89 ? -6.543 -4.917 16.219 1.00 70.50 89 TYR A CA 1
ATOM 671 C C . TYR A 1 89 ? -7.320 -3.763 15.563 1.00 70.50 89 TYR A C 1
ATOM 673 O O . TYR A 1 89 ? -6.829 -2.636 15.504 1.00 70.50 89 TYR A O 1
ATOM 681 N N . PRO A 1 90 ? -8.543 -4.013 15.059 1.00 60.78 90 PRO A N 1
ATOM 682 C CA . PRO A 1 90 ? -9.344 -2.992 14.379 1.00 60.78 90 PRO A CA 1
ATOM 683 C C . PRO A 1 90 ? -9.956 -1.953 15.323 1.00 60.78 90 PRO A C 1
ATOM 685 O O . PRO A 1 90 ? -10.555 -0.994 14.827 1.00 60.78 90 PRO A O 1
ATOM 688 N N . ASP A 1 91 ? -9.860 -2.163 16.644 1.00 58.53 91 ASP A N 1
ATOM 689 C CA . ASP A 1 91 ? -10.398 -1.294 17.695 1.00 58.53 91 ASP A CA 1
ATOM 690 C C . ASP A 1 91 ? -9.626 0.025 17.732 1.00 58.53 91 ASP A C 1
ATOM 692 O O . ASP A 1 91 ? -8.768 0.291 18.569 1.00 58.53 91 ASP A O 1
ATOM 696 N N . THR A 1 92 ? -9.939 0.864 16.759 1.00 59.12 92 THR A N 1
ATOM 697 C CA . THR A 1 92 ? -9.483 2.241 16.662 1.00 59.12 92 THR A CA 1
ATOM 698 C C . THR A 1 92 ? -10.523 3.133 17.338 1.00 59.12 92 THR A C 1
ATOM 700 O O . THR A 1 92 ? -11.725 2.969 17.135 1.00 59.12 92 THR A O 1
ATOM 703 N N . ALA A 1 93 ? -10.068 4.080 18.164 1.00 53.00 93 ALA A N 1
ATOM 704 C CA . ALA A 1 93 ? -10.914 4.902 19.041 1.00 53.00 93 ALA A CA 1
ATOM 705 C C . ALA A 1 93 ? -12.008 5.722 18.315 1.00 53.00 93 ALA A C 1
ATOM 707 O O . ALA A 1 93 ? -12.995 6.102 18.939 1.00 53.00 93 ALA A O 1
ATOM 708 N N . CYS A 1 94 ? -11.862 5.954 17.004 1.00 52.09 94 CYS A N 1
ATOM 709 C CA . CYS A 1 94 ? -12.829 6.658 16.150 1.00 52.09 94 CYS A CA 1
ATOM 710 C C . CYS A 1 94 ? -13.528 5.748 15.123 1.00 52.09 94 CYS A C 1
ATOM 712 O O . CYS A 1 94 ? -14.134 6.247 14.178 1.00 52.09 94 CYS A O 1
ATOM 714 N N . SER A 1 95 ? -13.437 4.424 15.269 1.00 49.75 95 SER A N 1
ATOM 715 C CA . SER A 1 95 ? -14.095 3.499 14.351 1.00 49.75 95 SER A CA 1
ATOM 716 C C . SER A 1 95 ? -15.615 3.578 14.499 1.00 49.75 95 SER A C 1
ATOM 718 O O . SER A 1 95 ? -16.156 3.304 15.571 1.00 49.75 95 SER A O 1
ATOM 720 N N . LEU A 1 96 ? -16.320 3.922 13.416 1.00 52.22 96 LEU A N 1
ATOM 721 C CA . LEU A 1 96 ? -17.783 3.822 13.330 1.00 52.22 96 LEU A CA 1
ATOM 722 C C . LEU A 1 96 ? -18.274 2.380 13.558 1.00 52.22 96 LEU A C 1
ATOM 724 O O . LEU A 1 96 ? -19.403 2.195 14.007 1.00 52.22 96 LEU A O 1
ATOM 728 N N . ASP A 1 97 ? -17.413 1.380 13.333 1.00 50.66 97 ASP A N 1
ATOM 729 C CA . ASP A 1 97 ? -17.652 -0.035 13.663 1.00 50.66 97 ASP A CA 1
ATOM 730 C C . ASP A 1 97 ? -17.687 -0.293 15.189 1.00 50.66 97 ASP A C 1
ATOM 732 O O . ASP A 1 97 ? -18.223 -1.303 15.637 1.00 50.66 97 ASP A O 1
ATOM 736 N N . ASN A 1 98 ? -17.155 0.629 16.006 1.00 50.38 98 ASN A N 1
ATOM 737 C CA . ASN A 1 98 ? -17.151 0.541 17.472 1.00 50.38 98 ASN A CA 1
ATOM 738 C C . ASN A 1 98 ? -18.352 1.254 18.125 1.00 50.38 98 ASN A C 1
ATOM 740 O O . ASN A 1 98 ? -18.462 1.313 19.355 1.00 50.38 98 ASN A O 1
ATOM 744 N N . ARG A 1 99 ? -19.302 1.782 17.332 1.00 50.06 99 ARG A N 1
ATOM 745 C CA . ARG A 1 99 ? -20.623 2.127 17.869 1.00 50.06 99 ARG A CA 1
ATOM 746 C C . ARG A 1 99 ? -21.371 0.835 18.180 1.00 50.06 99 ARG A C 1
ATOM 748 O O . ARG A 1 99 ? -22.122 0.314 17.360 1.00 50.06 99 ARG A O 1
ATOM 755 N N . LYS A 1 100 ? -21.149 0.351 19.406 1.00 46.34 100 LYS A N 1
ATOM 756 C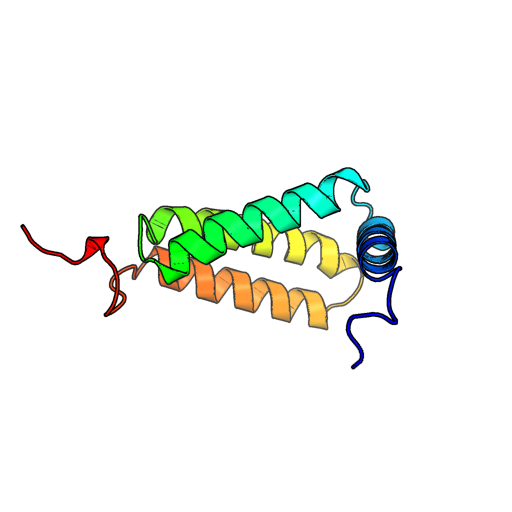 CA . LYS A 1 100 ? -22.031 -0.574 20.118 1.00 46.34 100 LYS A CA 1
ATOM 757 C C . LYS A 1 100 ? -23.487 -0.205 19.810 1.00 46.34 100 LYS A C 1
ATOM 759 O O . LYS A 1 100 ? -23.897 0.931 20.058 1.00 46.34 100 LYS A O 1
ATOM 764 N N . LYS A 1 101 ? -24.233 -1.155 19.243 1.00 40.78 101 LYS A N 1
ATOM 765 C CA . LYS A 1 101 ? -25.664 -1.238 19.536 1.00 40.78 101 LYS A CA 1
ATOM 766 C C . LYS A 1 101 ? -25.846 -1.484 21.028 1.00 40.78 101 LYS A C 1
ATOM 768 O O . LYS A 1 101 ? -24.981 -2.184 21.604 1.00 40.78 101 LYS A O 1
#

Foldseek 3Di:
DCPVPCPCPLVVQLVVCVVLVHHSVVSVVVVVLCVVLVVCCVQQPPLLVSLQVQLVVLQVVLVSCVVPDPVSNVVSPVSSVVSVVCNVVSPDVNHPVPPDD

Organism: Ricinus communis (NCBI:txid3988)

Secondary structure (DSSP, 8-state):
--TTS-TTHHHHHHHHHHHTT--TTHHHHHHHHHHHHHHHHHHTSSHHHHHHHHHHHHHHHHHHHTTT-HHHHHHHHHHHHHHHHHHH----TT-GGG---

InterPro domains:
  IPR032808 DoxX family [PF07681] (14-64)

Radius of gyration: 15.92 Å; chains: 1; bounding box: 42×36×37 Å

Sequence (101 aa):
MAILNTPDGYLQYQMTLGQFGLPAVFAPLLILVQFVFGLLLIIGFKTRLSARVLGVLAAFMAVILAQASLDAFFAYMGIAGGMWLLSIYPDTACSLDNRKK